Protein AF-A0A1N7SX78-F1 (afdb_monomer_lite)

Organism: NCBI:txid1701573

Radius of gyration: 22.99 Å; chains: 1; bounding box: 45×65×69 Å

pLDDT: mean 72.28, std 15.65, range [37.97, 92.25]

Secondary structure (DSSP, 8-state):
--HHHHHHHHHHHHHTSGGGGGG--PPPP---TT--GGGS-HHHHHHHHHHHHHHHHHHHHHHHHHHHS-HHHHHHHHHHHHHHHHHHHHHHHHHHHHHH-------SS-HHHHHHHHHHHHHHHHHHHHHHHHHHHHHS-----------

Foldseek 3Di:
DCPVVVVVVVLVVCVVDPVVLVVDALDQDDDDPDPPLVVDDPVVSVVVVCVNVVSVVVRVVSVVCSVPHDPVVVVLVVVLVVLVVVLVVLVVVVVCCVPVVPPPDDDPDDSVVSNVVSVVSNVVSVVVVVVVVVVVVVPPPDPPPPPPDDD

Structure (mmCIF, N/CA/C/O backbone):
data_AF-A0A1N7SX78-F1
#
_entry.id   AF-A0A1N7SX78-F1
#
loop_
_atom_site.group_PDB
_atom_site.id
_atom_site.type_symbol
_atom_site.label_atom_id
_atom_site.label_alt_id
_atom_site.label_comp_id
_atom_site.label_asym_id
_atom_site.label_entity_id
_atom_site.label_seq_id
_atom_site.pdbx_PDB_ins_code
_atom_site.Cartn_x
_atom_site.Cartn_y
_atom_site.Cartn_z
_atom_site.occupancy
_atom_site.B_iso_or_equiv
_atom_site.auth_seq_id
_atom_site.auth_comp_id
_atom_site.auth_asym_id
_atom_site.auth_atom_id
_atom_site.pdbx_PDB_model_num
ATOM 1 N N . MET A 1 1 ? 16.375 -25.843 0.567 1.00 48.94 1 MET A N 1
ATOM 2 C CA . MET A 1 1 ? 16.197 -24.392 0.318 1.00 48.94 1 MET A CA 1
ATOM 3 C C . MET A 1 1 ? 16.083 -24.092 -1.195 1.00 48.94 1 MET A C 1
ATOM 5 O O . MET A 1 1 ? 16.717 -23.171 -1.678 1.00 48.94 1 MET A O 1
ATOM 9 N N . MET A 1 2 ? 15.275 -24.849 -1.961 1.00 46.94 2 MET A N 1
ATOM 10 C CA . MET A 1 2 ? 15.221 -24.763 -3.443 1.00 46.94 2 MET A CA 1
ATOM 11 C C . MET A 1 2 ? 13.857 -24.326 -4.018 1.00 46.94 2 MET A C 1
ATOM 13 O O . MET A 1 2 ? 13.752 -24.021 -5.200 1.00 46.94 2 MET A O 1
ATOM 17 N N . TYR A 1 3 ? 12.812 -24.230 -3.189 1.00 47.22 3 TYR A N 1
ATOM 18 C CA . TYR A 1 3 ? 11.438 -23.988 -3.653 1.00 47.22 3 TYR A CA 1
ATOM 19 C C . TYR A 1 3 ? 11.178 -22.537 -4.114 1.00 47.22 3 TYR A C 1
ATOM 21 O O . TYR A 1 3 ? 10.450 -22.309 -5.074 1.00 47.22 3 TYR A O 1
ATOM 29 N N . LYS A 1 4 ? 11.823 -21.540 -3.485 1.00 47.12 4 LYS A N 1
ATOM 30 C CA . LYS A 1 4 ? 11.637 -20.115 -3.834 1.00 47.12 4 LYS A CA 1
ATOM 31 C C . LYS A 1 4 ? 12.310 -19.719 -5.156 1.00 47.12 4 LYS A C 1
ATOM 33 O O . LYS A 1 4 ? 11.753 -18.918 -5.898 1.00 47.12 4 LYS A O 1
ATOM 38 N N . ALA A 1 5 ? 13.472 -20.300 -5.465 1.00 54.72 5 ALA A N 1
ATOM 39 C CA . ALA A 1 5 ? 14.207 -20.014 -6.700 1.00 54.72 5 ALA A CA 1
ATOM 40 C C . ALA A 1 5 ? 13.505 -20.608 -7.933 1.00 54.72 5 ALA A C 1
ATOM 42 O O . ALA A 1 5 ? 13.386 -19.939 -8.955 1.00 54.72 5 ALA A O 1
ATOM 43 N N . ALA A 1 6 ? 12.958 -21.822 -7.806 1.00 51.00 6 ALA A N 1
ATOM 44 C CA . ALA A 1 6 ? 12.169 -22.456 -8.861 1.00 51.00 6 ALA A CA 1
ATOM 45 C C . ALA A 1 6 ? 10.862 -21.693 -9.151 1.00 51.00 6 ALA A C 1
ATOM 47 O O . ALA A 1 6 ? 10.485 -21.531 -10.309 1.00 51.00 6 ALA A O 1
ATOM 48 N N . TRP A 1 7 ? 10.206 -21.156 -8.115 1.00 48.88 7 TRP A N 1
ATOM 49 C CA . TRP A 1 7 ? 9.013 -20.319 -8.277 1.00 48.88 7 TRP A CA 1
ATOM 50 C C . TRP A 1 7 ? 9.318 -18.988 -8.983 1.00 48.88 7 TRP A C 1
ATOM 52 O O . TRP A 1 7 ? 8.581 -18.584 -9.881 1.00 48.88 7 TRP A O 1
ATOM 62 N N . ALA A 1 8 ? 10.432 -18.335 -8.636 1.00 51.47 8 ALA A N 1
ATOM 63 C CA . ALA A 1 8 ? 10.869 -17.101 -9.290 1.00 51.47 8 ALA A CA 1
ATOM 64 C C . ALA A 1 8 ? 11.245 -17.322 -10.768 1.00 51.47 8 ALA A C 1
ATOM 66 O O . ALA A 1 8 ? 10.840 -16.540 -11.627 1.00 51.47 8 ALA A O 1
ATOM 67 N N . ALA A 1 9 ? 11.942 -18.420 -11.081 1.00 54.47 9 ALA A N 1
ATOM 68 C CA . ALA A 1 9 ? 12.297 -18.785 -12.453 1.00 54.47 9 ALA A CA 1
ATOM 69 C C . ALA A 1 9 ? 11.061 -19.123 -13.309 1.00 54.47 9 ALA A C 1
ATOM 71 O O . ALA A 1 9 ? 10.954 -18.674 -14.448 1.00 54.47 9 ALA A O 1
ATOM 72 N N . ALA A 1 10 ? 10.080 -19.838 -12.746 1.00 52.50 10 ALA A N 1
ATOM 73 C CA . ALA A 1 10 ? 8.813 -20.122 -13.423 1.00 52.50 10 ALA A CA 1
ATOM 74 C C . ALA A 1 10 ? 7.970 -18.852 -13.663 1.00 52.50 10 ALA A C 1
ATOM 76 O O . ALA A 1 10 ? 7.264 -18.754 -14.668 1.00 52.50 10 ALA A O 1
ATOM 77 N N . LYS A 1 11 ? 8.061 -17.858 -12.767 1.00 51.00 11 LYS A N 1
ATOM 78 C CA . LYS A 1 11 ? 7.400 -16.552 -12.919 1.00 51.00 11 LYS A CA 1
ATOM 79 C C . LYS A 1 11 ? 8.047 -15.715 -14.031 1.00 51.00 11 LYS A C 1
ATOM 81 O O . LYS A 1 11 ? 7.324 -15.146 -14.842 1.00 51.00 11 LYS A O 1
ATOM 86 N N . LEU A 1 12 ? 9.380 -15.715 -14.118 1.00 48.44 12 LEU A N 1
ATOM 87 C CA . LEU A 1 12 ? 10.141 -15.084 -15.207 1.00 48.44 12 LEU A CA 1
ATOM 88 C C . LEU A 1 12 ? 9.849 -15.725 -16.573 1.00 48.44 12 LEU A C 1
ATOM 90 O O . LEU A 1 12 ? 9.653 -15.012 -17.552 1.00 48.44 12 LEU A O 1
ATOM 94 N N . ALA A 1 13 ? 9.733 -17.054 -16.635 1.00 49.03 13 ALA A N 1
ATOM 95 C CA . ALA A 1 13 ? 9.371 -17.760 -17.865 1.00 49.03 13 ALA A CA 1
ATOM 96 C C . ALA A 1 13 ? 7.939 -17.441 -18.340 1.00 49.03 13 ALA A C 1
ATOM 98 O O . ALA A 1 13 ? 7.704 -17.340 -19.540 1.00 49.03 13 ALA A O 1
ATOM 99 N N . ARG A 1 14 ? 6.989 -17.217 -17.416 1.00 45.84 14 ARG A N 1
ATOM 100 C CA . ARG A 1 14 ? 5.629 -16.747 -17.748 1.00 45.84 14 ARG A CA 1
ATOM 101 C C . ARG A 1 14 ? 5.596 -15.298 -18.237 1.00 45.84 14 ARG A C 1
ATOM 103 O O . ARG A 1 14 ? 4.777 -14.986 -19.093 1.00 45.84 14 ARG A O 1
ATOM 110 N N . LEU A 1 15 ? 6.468 -14.434 -17.713 1.00 47.72 15 LEU A N 1
ATOM 111 C CA . LEU A 1 15 ? 6.600 -13.026 -18.120 1.00 47.72 15 LEU A CA 1
ATOM 112 C C . LEU A 1 15 ? 7.125 -12.853 -19.554 1.00 47.72 15 LEU A C 1
ATOM 114 O O . LEU A 1 15 ? 6.784 -11.870 -20.201 1.00 47.72 15 LEU A O 1
ATOM 118 N N . ALA A 1 16 ? 7.890 -13.820 -20.070 1.00 47.25 16 ALA A N 1
ATOM 119 C CA . ALA A 1 16 ? 8.396 -13.814 -21.447 1.00 47.25 16 ALA A CA 1
ATOM 120 C C . ALA A 1 16 ? 7.310 -14.087 -22.509 1.00 47.25 16 ALA A C 1
ATOM 122 O O . ALA A 1 16 ? 7.488 -13.776 -23.684 1.00 47.25 16 ALA A O 1
ATOM 123 N N . THR A 1 17 ? 6.171 -14.649 -22.107 1.00 46.03 17 THR A N 1
ATOM 124 C CA . THR A 1 17 ? 4.992 -14.804 -22.962 1.00 46.03 17 THR A CA 1
ATOM 125 C C . THR A 1 17 ? 4.005 -13.676 -22.674 1.00 46.03 17 THR A C 1
ATOM 127 O O . THR A 1 17 ? 3.636 -13.456 -21.523 1.00 46.03 17 THR A O 1
ATOM 130 N N . SER A 1 18 ? 3.529 -12.999 -23.723 1.00 48.00 18 SER A N 1
ATOM 131 C CA . SER A 1 18 ? 2.511 -11.924 -23.713 1.00 48.00 18 SER A CA 1
ATOM 132 C C . SER A 1 18 ? 1.273 -12.190 -22.817 1.00 48.00 18 SER A C 1
ATOM 134 O O . SER A 1 18 ? 0.563 -11.264 -22.420 1.00 48.00 18 SER A O 1
ATOM 136 N N . GLU A 1 19 ? 1.041 -13.439 -22.404 1.00 46.31 19 GLU A N 1
ATOM 137 C CA . GLU A 1 19 ? 0.032 -13.857 -21.427 1.00 46.31 19 GLU A CA 1
ATOM 138 C C . GLU A 1 19 ? 0.220 -13.358 -19.984 1.00 46.31 19 GLU A C 1
ATOM 140 O O . GLU A 1 19 ? -0.778 -13.277 -19.266 1.00 46.31 19 GLU A O 1
ATOM 145 N N . ALA A 1 20 ? 1.421 -12.971 -19.534 1.00 50.56 20 ALA A N 1
ATOM 146 C CA . ALA A 1 20 ? 1.594 -12.419 -18.178 1.00 50.56 20 ALA A CA 1
ATOM 147 C C . ALA A 1 20 ? 0.869 -11.080 -17.968 1.00 50.56 20 ALA A C 1
ATOM 149 O O . ALA A 1 20 ? 0.497 -10.748 -16.842 1.00 50.56 20 ALA A O 1
ATOM 150 N N . SER A 1 21 ? 0.580 -10.362 -19.058 1.00 50.09 21 SER A N 1
ATOM 151 C CA . SER A 1 21 ? -0.249 -9.157 -19.040 1.00 50.09 21 SER A CA 1
ATOM 152 C C . SER A 1 21 ? -1.661 -9.415 -18.502 1.00 50.09 21 SER A C 1
ATOM 154 O O . SER A 1 21 ? -2.272 -8.493 -17.980 1.00 50.09 21 SER A O 1
ATOM 156 N N . LYS A 1 22 ? -2.199 -10.644 -18.587 1.00 52.66 22 LYS A N 1
ATOM 157 C CA . LYS A 1 22 ? -3.546 -10.997 -18.084 1.00 52.66 22 LYS A CA 1
ATOM 158 C C . LYS A 1 22 ? -3.610 -11.182 -16.560 1.00 52.66 22 LYS A C 1
ATOM 160 O O . LYS A 1 22 ? -4.686 -11.450 -16.037 1.00 52.66 22 LYS A O 1
ATOM 165 N N . GLY A 1 23 ? -2.481 -11.109 -15.852 1.00 57.66 23 GLY A N 1
ATOM 166 C CA . GLY A 1 23 ? -2.403 -11.475 -14.433 1.00 57.66 23 GLY A CA 1
ATOM 167 C C . GLY A 1 23 ? -2.710 -10.357 -13.433 1.00 57.66 23 GLY A C 1
ATOM 168 O O . GLY A 1 23 ? -2.934 -10.660 -12.262 1.00 57.66 23 GLY A O 1
ATOM 169 N N . VAL A 1 24 ? -2.701 -9.088 -13.852 1.00 60.72 24 VAL A N 1
ATOM 170 C CA . VAL A 1 24 ? -2.919 -7.941 -12.955 1.00 60.72 24 VAL A CA 1
ATOM 171 C C . VAL A 1 24 ? -4.356 -7.455 -13.118 1.00 60.72 24 VAL A C 1
ATOM 173 O O . VAL A 1 24 ? -4.707 -6.877 -14.140 1.00 60.72 24 VAL A O 1
ATOM 176 N N . SER A 1 25 ? -5.197 -7.714 -12.116 1.00 68.19 25 SER A N 1
ATOM 177 C CA . SER A 1 25 ? -6.595 -7.273 -12.085 1.00 68.19 25 SER A CA 1
ATOM 178 C C . SER A 1 25 ? -6.941 -6.700 -10.719 1.00 68.19 25 SER A C 1
ATOM 180 O O . SER A 1 25 ? -6.591 -7.296 -9.697 1.00 68.19 25 SER A O 1
ATOM 182 N N . VAL A 1 26 ? -7.693 -5.602 -10.689 1.00 72.69 26 VAL A N 1
ATOM 183 C CA . VAL A 1 26 ? -8.281 -5.089 -9.448 1.00 72.69 26 VAL A CA 1
ATOM 184 C C . VAL A 1 26 ? -9.476 -5.981 -9.073 1.00 72.69 26 VAL A C 1
ATOM 186 O O . VAL A 1 26 ? -10.430 -6.068 -9.858 1.00 72.69 26 VAL A O 1
ATOM 189 N N . PRO A 1 27 ? -9.459 -6.671 -7.914 1.00 75.12 27 PRO A N 1
ATOM 190 C CA . PRO A 1 27 ? -10.550 -7.555 -7.514 1.00 75.12 27 PRO A CA 1
ATOM 191 C C . PRO A 1 27 ? -11.854 -6.773 -7.342 1.00 75.12 27 PRO A C 1
ATOM 193 O O . PRO A 1 27 ? -11.848 -5.581 -7.041 1.00 75.12 27 PRO A O 1
ATOM 196 N N . VAL A 1 28 ? -12.991 -7.442 -7.552 1.00 77.69 28 VAL A N 1
ATOM 197 C CA . VAL A 1 28 ? -14.303 -6.835 -7.284 1.00 77.69 28 VAL A CA 1
ATOM 198 C C . VAL A 1 28 ? -14.386 -6.533 -5.791 1.00 77.69 28 VAL A C 1
ATOM 200 O O . VAL A 1 28 ? -14.224 -7.434 -4.969 1.00 77.69 28 VAL A O 1
ATOM 203 N N . PHE A 1 29 ? -14.627 -5.269 -5.451 1.00 80.56 29 PHE A N 1
ATOM 204 C CA . PHE A 1 29 ? -14.845 -4.846 -4.078 1.00 80.56 29 PHE A CA 1
ATOM 205 C C . PHE A 1 29 ? -16.342 -4.741 -3.789 1.00 80.56 29 PHE A C 1
ATOM 207 O O . PHE A 1 29 ? -17.090 -4.136 -4.554 1.00 80.56 29 PHE A O 1
ATOM 214 N N . ALA A 1 30 ? -16.763 -5.295 -2.656 1.00 81.25 30 ALA A N 1
ATOM 215 C CA . ALA A 1 30 ? -18.090 -5.102 -2.099 1.00 81.25 30 ALA A CA 1
ATOM 216 C C . ALA A 1 30 ? -17.979 -5.001 -0.576 1.00 81.25 30 ALA A C 1
ATOM 218 O O . ALA A 1 30 ? -17.202 -5.728 0.051 1.00 81.25 30 ALA A O 1
ATOM 219 N N . TYR A 1 31 ? -18.762 -4.105 0.022 1.00 81.88 31 TYR A N 1
ATOM 220 C CA . TYR A 1 31 ? -18.909 -4.082 1.472 1.00 81.88 31 TYR A CA 1
ATOM 221 C C . TYR A 1 31 ? -19.665 -5.330 1.949 1.00 81.88 31 TYR A C 1
ATOM 223 O O . TYR A 1 31 ? -20.559 -5.799 1.247 1.00 81.88 31 TYR A O 1
ATOM 231 N N . PRO A 1 32 ? -19.362 -5.853 3.148 1.00 82.25 32 PRO A N 1
ATOM 232 C CA . PRO A 1 32 ? -20.200 -6.864 3.780 1.00 82.25 32 PRO A CA 1
ATOM 233 C C . PRO A 1 32 ? -21.636 -6.354 3.964 1.00 82.25 32 PRO A C 1
ATOM 235 O O . PRO A 1 32 ? -21.837 -5.200 4.337 1.00 82.25 32 PRO A O 1
ATOM 238 N N . ASP A 1 33 ? -22.634 -7.228 3.827 1.00 78.31 33 ASP A N 1
ATOM 239 C CA . ASP A 1 33 ? -24.058 -6.856 3.952 1.00 78.31 33 ASP A CA 1
ATOM 240 C C . ASP A 1 33 ? -24.429 -6.240 5.318 1.00 78.31 33 ASP A C 1
ATOM 242 O O . ASP A 1 33 ? -25.480 -5.625 5.476 1.00 78.31 33 ASP A O 1
ATOM 246 N N . LYS A 1 34 ? -23.568 -6.409 6.329 1.00 80.19 34 LYS A N 1
ATOM 247 C CA . LYS A 1 34 ? -23.788 -5.998 7.724 1.00 80.19 34 LYS A CA 1
ATOM 248 C C . LYS A 1 34 ? -22.833 -4.898 8.195 1.00 80.19 34 LYS A C 1
ATOM 250 O O . LYS A 1 34 ? -22.378 -4.932 9.338 1.00 80.19 34 LYS A O 1
ATOM 255 N N . VAL A 1 35 ? -22.489 -3.932 7.345 1.00 79.25 35 VAL A N 1
ATOM 256 C CA . VAL A 1 35 ? -21.748 -2.750 7.819 1.00 79.25 35 VAL A CA 1
ATOM 257 C C . VAL A 1 35 ? -22.669 -1.881 8.684 1.00 79.25 35 VAL A C 1
ATOM 259 O O . VAL A 1 35 ? -23.688 -1.375 8.219 1.00 79.25 35 VAL A O 1
ATOM 262 N N . GLN A 1 36 ? -22.299 -1.703 9.954 1.00 84.94 36 GLN A N 1
ATOM 263 C CA . GLN A 1 36 ? -22.975 -0.807 10.899 1.00 84.94 36 GLN A CA 1
ATOM 264 C C . GLN A 1 36 ? -22.540 0.642 10.648 1.00 84.94 36 GLN A C 1
ATOM 266 O O . GLN A 1 36 ? -21.625 1.170 11.280 1.00 84.94 36 GLN A O 1
ATOM 271 N N . TRP A 1 37 ? -23.159 1.268 9.647 1.00 85.56 37 TRP A N 1
ATOM 272 C CA . TRP A 1 37 ? -22.852 2.637 9.221 1.00 85.56 37 TRP A CA 1
ATOM 273 C C . TRP A 1 37 ? -23.133 3.687 10.298 1.00 85.56 37 TRP A C 1
ATOM 275 O O . TRP A 1 37 ? -22.475 4.718 10.336 1.00 85.56 37 TRP A O 1
ATOM 285 N N . ASP A 1 38 ? -24.103 3.422 11.164 1.00 84.75 38 ASP A N 1
ATOM 286 C CA . ASP A 1 38 ? -24.584 4.292 12.236 1.00 84.75 38 ASP A CA 1
ATOM 287 C C . ASP A 1 38 ? -23.541 4.567 13.329 1.00 84.75 38 ASP A C 1
ATOM 289 O O . ASP A 1 38 ? -23.594 5.606 13.985 1.00 84.75 38 ASP A O 1
ATOM 293 N N . ILE A 1 39 ? -22.562 3.675 13.485 1.00 87.69 39 ILE A N 1
ATOM 294 C CA . ILE A 1 39 ? -21.478 3.801 14.470 1.00 87.69 39 ILE A CA 1
ATOM 295 C C . ILE A 1 39 ? -20.328 4.673 13.929 1.00 87.69 39 ILE A C 1
ATOM 297 O O . ILE A 1 39 ? -19.485 5.163 14.683 1.00 87.69 39 ILE A O 1
ATOM 301 N N . LEU A 1 40 ? -20.278 4.895 12.614 1.00 83.94 40 LEU A N 1
ATOM 302 C CA . LEU A 1 40 ? -19.202 5.627 11.958 1.00 83.94 40 LEU A CA 1
ATOM 303 C C . LEU A 1 40 ? -19.503 7.129 11.897 1.00 83.94 40 LEU A C 1
ATOM 305 O O . LEU A 1 40 ? -20.642 7.573 11.765 1.00 83.94 40 LEU A O 1
ATOM 309 N N . SER A 1 41 ? -18.454 7.951 11.955 1.00 89.06 41 SER A N 1
ATOM 310 C CA . SER A 1 41 ? -18.618 9.395 11.762 1.00 89.06 41 SER A CA 1
ATOM 311 C C . SER A 1 41 ? -19.090 9.706 10.337 1.00 89.06 41 SER A C 1
ATOM 313 O O . SER A 1 41 ? -18.701 9.026 9.387 1.00 89.06 41 SER A O 1
ATOM 315 N N . ARG A 1 42 ? -19.862 10.787 10.158 1.00 87.75 42 ARG A N 1
ATOM 316 C CA . ARG A 1 42 ? -20.368 11.197 8.831 1.00 87.75 42 ARG A CA 1
ATOM 317 C C . ARG A 1 42 ? -19.267 11.321 7.778 1.00 87.75 42 ARG A C 1
ATOM 319 O O . ARG A 1 42 ? -19.478 10.922 6.642 1.00 87.75 42 ARG A O 1
ATOM 326 N N . ARG A 1 43 ? -18.094 11.830 8.166 1.00 89.50 43 ARG A N 1
ATOM 327 C CA . ARG A 1 43 ? -16.931 11.940 7.277 1.00 89.50 43 ARG A CA 1
ATOM 328 C C . ARG A 1 43 ? -16.473 10.569 6.774 1.00 89.50 43 ARG A C 1
ATOM 330 O O . ARG A 1 43 ? -16.316 10.386 5.576 1.00 89.50 43 ARG A O 1
ATOM 337 N N . VAL A 1 44 ? -16.320 9.612 7.688 1.00 84.75 44 VAL A N 1
ATOM 338 C CA . VAL A 1 44 ? -15.901 8.240 7.361 1.00 84.75 44 VAL A CA 1
ATOM 339 C C . VAL A 1 44 ? -16.941 7.549 6.481 1.00 84.75 44 VAL A C 1
ATOM 341 O O . VAL A 1 44 ? -16.582 6.855 5.540 1.00 84.75 44 VAL A O 1
ATOM 344 N N . ILE A 1 45 ? -18.232 7.770 6.740 1.00 86.44 45 ILE A N 1
ATOM 345 C CA . ILE A 1 45 ? -19.306 7.233 5.894 1.00 86.44 45 ILE A CA 1
ATOM 346 C C . ILE A 1 45 ? -19.197 7.775 4.465 1.00 86.44 45 ILE A C 1
ATOM 348 O O . ILE A 1 45 ? -19.341 6.999 3.526 1.00 86.44 45 ILE A O 1
ATOM 352 N N . SER A 1 46 ? -18.949 9.076 4.287 1.00 87.19 46 SER A N 1
ATOM 353 C CA . SER A 1 46 ? -18.787 9.665 2.952 1.00 87.19 46 SER A CA 1
ATOM 354 C C . SER A 1 46 ? -17.599 9.063 2.202 1.00 87.19 46 SER A C 1
ATOM 356 O O . SER A 1 46 ? -17.777 8.605 1.080 1.00 87.19 46 SER A O 1
ATOM 358 N N . GLU A 1 47 ? -16.431 8.985 2.847 1.00 86.56 47 GLU A N 1
ATOM 359 C CA . GLU A 1 47 ? -15.217 8.403 2.253 1.00 86.56 47 GLU A CA 1
ATOM 360 C C . GLU A 1 47 ? -15.433 6.922 1.869 1.00 86.56 47 GLU A C 1
ATOM 362 O O . GLU A 1 47 ? -15.069 6.487 0.778 1.00 86.56 47 GLU A O 1
ATOM 367 N N . LEU A 1 48 ? -16.103 6.140 2.722 1.00 86.69 48 LEU A N 1
ATOM 368 C CA . LEU A 1 48 ? -16.427 4.740 2.428 1.00 86.69 48 LEU A CA 1
ATOM 369 C C . LEU A 1 48 ? -17.483 4.592 1.321 1.00 86.69 48 LEU A C 1
ATOM 371 O O . LEU A 1 48 ? -17.450 3.640 0.552 1.00 86.69 48 LEU A O 1
ATOM 375 N N . ARG A 1 49 ? -18.437 5.515 1.200 1.00 86.94 49 ARG A N 1
ATOM 376 C CA . ARG A 1 49 ? -19.425 5.461 0.109 1.00 86.94 49 ARG A CA 1
ATOM 377 C C . ARG A 1 49 ? -18.822 5.784 -1.253 1.00 86.94 49 ARG A C 1
ATOM 379 O O . ARG A 1 49 ? -19.343 5.306 -2.254 1.00 86.94 49 ARG A O 1
ATOM 386 N N . GLU A 1 50 ? -17.756 6.573 -1.283 1.00 88.25 50 GLU A N 1
ATOM 387 C CA . GLU A 1 50 ? -17.025 6.928 -2.501 1.00 88.25 50 GLU A CA 1
ATOM 388 C C . GLU A 1 50 ? -16.076 5.809 -2.956 1.00 88.25 50 GLU A C 1
ATOM 390 O O . GLU A 1 50 ? -15.867 5.607 -4.149 1.00 88.25 50 GLU A O 1
ATOM 395 N N . TYR A 1 51 ? -15.577 5.010 -2.012 1.00 84.31 51 TYR A N 1
ATOM 396 C CA . TYR A 1 51 ? -14.585 3.970 -2.273 1.00 84.31 51 TYR A CA 1
ATOM 397 C C . TYR A 1 51 ? -14.944 2.971 -3.397 1.00 84.31 51 TYR A C 1
ATOM 399 O O . TYR A 1 51 ? -14.058 2.660 -4.193 1.00 84.31 51 TYR A O 1
ATOM 407 N N . PRO A 1 52 ? -16.191 2.473 -3.553 1.00 86.12 52 PRO A N 1
ATOM 408 C CA . PRO A 1 52 ? -16.544 1.611 -4.683 1.00 86.12 52 PRO A CA 1
ATOM 409 C C . PRO A 1 52 ? -16.339 2.274 -6.050 1.00 86.12 52 PRO A C 1
ATOM 411 O O . PRO A 1 52 ? -15.907 1.598 -6.982 1.00 86.12 52 PRO A O 1
ATOM 414 N N . ALA A 1 53 ? -16.606 3.580 -6.163 1.00 84.81 53 ALA A N 1
ATOM 415 C CA . ALA A 1 53 ? -16.332 4.334 -7.383 1.00 84.81 53 ALA A CA 1
ATOM 416 C C . ALA A 1 53 ? -14.820 4.438 -7.611 1.00 84.81 53 ALA A C 1
ATOM 418 O O . ALA A 1 53 ? -14.340 4.090 -8.682 1.00 84.81 53 ALA A O 1
ATOM 419 N N . THR A 1 54 ? -14.046 4.744 -6.566 1.00 85.44 54 THR A N 1
ATOM 420 C CA . THR A 1 54 ? -12.577 4.765 -6.646 1.00 85.44 54 THR A CA 1
ATOM 421 C C . THR A 1 54 ? -11.987 3.419 -7.087 1.00 85.44 54 THR A C 1
ATOM 423 O O . THR A 1 54 ? -11.022 3.379 -7.848 1.00 85.44 54 THR A O 1
ATOM 426 N N . VAL A 1 55 ? -12.552 2.296 -6.628 1.00 83.25 55 VAL A N 1
ATOM 427 C CA . VAL A 1 55 ? -12.131 0.950 -7.058 1.00 83.25 55 VAL A CA 1
ATOM 428 C C . VAL A 1 55 ? -12.464 0.708 -8.530 1.00 83.25 55 VAL A C 1
ATOM 430 O O . VAL A 1 55 ? -11.671 0.084 -9.238 1.00 83.25 55 VAL A O 1
ATOM 433 N N . HIS A 1 56 ? -13.619 1.186 -8.991 1.00 83.00 56 HIS A N 1
ATOM 434 C CA . HIS A 1 56 ? -14.002 1.092 -10.394 1.00 83.00 56 HIS A CA 1
ATOM 435 C C . HIS A 1 56 ? -13.066 1.911 -11.287 1.00 83.00 56 HIS A C 1
ATOM 437 O O . HIS A 1 56 ? -12.540 1.359 -12.253 1.00 83.00 56 HIS A O 1
ATOM 443 N N . ASP A 1 57 ? -12.789 3.161 -10.923 1.00 84.19 57 ASP A N 1
ATOM 444 C CA . ASP A 1 57 ? -11.879 4.042 -11.660 1.00 84.19 57 ASP A CA 1
ATOM 445 C C . ASP A 1 57 ? -10.467 3.445 -11.715 1.00 84.19 57 ASP A C 1
ATOM 447 O O . ASP A 1 57 ? -9.820 3.416 -12.760 1.00 84.19 57 ASP A O 1
ATOM 451 N N . ALA A 1 58 ? -9.992 2.887 -10.596 1.00 82.94 58 ALA A N 1
ATOM 452 C CA . ALA A 1 58 ? -8.707 2.199 -10.544 1.00 82.94 58 ALA A CA 1
ATOM 453 C C . ALA A 1 58 ? -8.670 0.966 -11.461 1.00 82.94 58 ALA A C 1
ATOM 455 O O . ALA A 1 58 ? -7.630 0.665 -12.046 1.00 82.94 58 ALA A O 1
ATOM 456 N N . ARG A 1 59 ? -9.790 0.247 -11.606 1.00 82.31 59 ARG A N 1
ATOM 457 C CA . ARG A 1 59 ? -9.890 -0.872 -12.549 1.00 82.31 59 ARG A CA 1
ATOM 458 C C . ARG A 1 59 ? -9.803 -0.386 -13.992 1.00 82.31 59 ARG A C 1
ATOM 460 O O . ARG A 1 59 ? -9.002 -0.938 -14.737 1.00 82.31 59 ARG A O 1
ATOM 467 N N . GLU A 1 60 ? -10.571 0.633 -14.368 1.00 81.62 60 GLU A N 1
ATOM 468 C CA . GLU A 1 60 ? -10.538 1.191 -15.728 1.00 81.62 60 GLU A CA 1
ATOM 469 C C . GLU A 1 60 ? -9.160 1.760 -16.074 1.00 81.62 60 GLU A C 1
ATOM 471 O O . GLU A 1 60 ? -8.644 1.567 -17.176 1.00 81.62 60 GLU A O 1
ATOM 476 N N . TYR A 1 61 ? -8.511 2.403 -15.104 1.00 79.00 61 TYR A N 1
ATOM 477 C CA . TYR A 1 61 ? -7.131 2.849 -15.231 1.00 79.00 61 TYR A CA 1
ATOM 478 C C . TYR A 1 61 ? -6.187 1.672 -15.515 1.00 79.00 61 TYR A C 1
ATOM 480 O O . TYR A 1 61 ? -5.415 1.708 -16.465 1.00 79.00 61 TYR A O 1
ATOM 488 N N . VAL A 1 62 ? -6.262 0.586 -14.744 1.00 74.06 62 VAL A N 1
ATOM 489 C CA . VAL A 1 62 ? -5.416 -0.595 -14.988 1.00 74.06 62 VAL A CA 1
ATOM 490 C C . VAL A 1 62 ? -5.717 -1.240 -16.347 1.00 74.06 62 VAL A C 1
ATOM 492 O O . VAL A 1 62 ? -4.788 -1.671 -17.029 1.00 74.06 62 VAL A O 1
ATOM 495 N N . GLU A 1 63 ? -6.983 -1.292 -16.763 1.00 73.75 63 GLU A N 1
ATOM 496 C CA . GLU A 1 63 ? -7.397 -1.850 -18.056 1.00 73.75 63 GLU A CA 1
ATOM 497 C C . GLU A 1 63 ? -6.891 -1.015 -19.239 1.00 73.75 63 GLU A C 1
ATOM 499 O O . GLU A 1 63 ? -6.282 -1.568 -20.150 1.00 73.75 63 GLU A O 1
ATOM 504 N N . SER A 1 64 ? -7.046 0.308 -19.193 1.00 70.81 64 SER A N 1
ATOM 505 C CA . SER A 1 64 ? -6.528 1.220 -20.224 1.00 70.81 64 SER A CA 1
ATOM 506 C C . SER A 1 64 ? -4.998 1.229 -20.290 1.00 70.81 64 SER A C 1
ATOM 508 O O . SER A 1 64 ? -4.416 1.178 -21.369 1.00 70.81 64 SER A O 1
ATOM 510 N N . PHE A 1 65 ? -4.304 1.216 -19.152 1.00 65.38 65 PHE A N 1
ATOM 511 C CA . PHE A 1 65 ? -2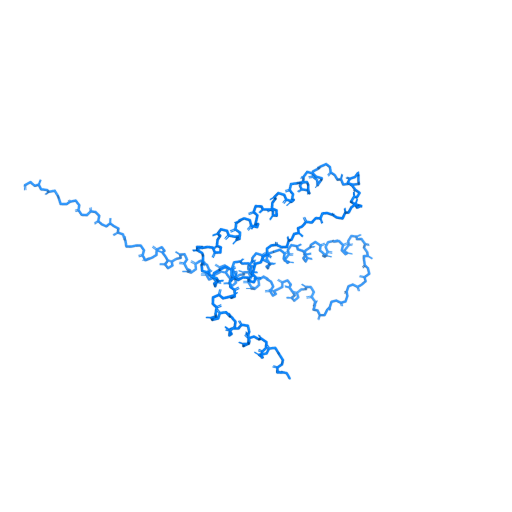.838 1.182 -19.139 1.00 65.38 65 PHE A CA 1
ATOM 512 C C . PHE A 1 65 ? -2.268 -0.157 -19.600 1.00 65.38 65 PHE A C 1
ATOM 514 O O . PHE A 1 65 ? -1.167 -0.199 -20.143 1.00 65.38 65 PHE A O 1
ATOM 521 N N . ARG A 1 66 ? -3.018 -1.250 -19.447 1.00 66.00 66 ARG A N 1
ATOM 522 C CA . ARG A 1 66 ? -2.649 -2.554 -20.003 1.00 66.00 66 ARG A CA 1
ATOM 523 C C . ARG A 1 66 ? -2.568 -2.538 -21.531 1.00 66.00 66 ARG A C 1
ATOM 525 O O . ARG A 1 66 ? -1.825 -3.336 -22.096 1.00 66.00 66 ARG A O 1
ATOM 532 N N . GLU A 1 67 ? -3.312 -1.654 -22.189 1.00 64.44 67 GLU A N 1
ATOM 533 C CA . GLU A 1 67 ? -3.289 -1.511 -23.647 1.00 64.44 67 GLU A CA 1
ATOM 534 C C . GLU A 1 67 ? -2.059 -0.731 -24.146 1.00 64.44 67 GLU A C 1
ATOM 536 O O . GLU A 1 67 ? -1.644 -0.936 -25.286 1.00 64.44 67 GLU A O 1
ATOM 541 N N . PHE A 1 68 ? -1.434 0.107 -23.302 1.00 61.31 68 PHE A N 1
ATOM 542 C CA . PHE A 1 68 ? -0.422 1.083 -23.746 1.00 61.31 68 PHE A CA 1
ATOM 543 C C . PHE A 1 68 ? 0.875 1.167 -22.908 1.00 61.31 68 PHE A C 1
ATOM 545 O O . PHE A 1 68 ? 1.782 1.902 -23.293 1.00 61.31 68 PHE A O 1
ATOM 552 N N . GLY A 1 69 ? 1.000 0.459 -21.778 1.00 61.22 69 GLY A N 1
ATOM 553 C CA . GLY A 1 69 ? 2.126 0.584 -20.834 1.00 61.22 69 GLY A CA 1
ATOM 554 C C . GLY A 1 69 ? 3.142 -0.570 -20.844 1.00 61.22 69 GLY A C 1
ATOM 555 O O . GLY A 1 69 ? 2.807 -1.708 -21.174 1.00 61.22 69 GLY A O 1
ATOM 556 N N . ASP A 1 70 ? 4.384 -0.292 -20.420 1.00 67.12 70 ASP A N 1
ATOM 557 C CA . ASP A 1 70 ? 5.399 -1.323 -20.143 1.00 67.12 70 ASP A CA 1
ATOM 558 C C . ASP A 1 70 ? 5.095 -2.028 -18.808 1.00 67.12 70 ASP A C 1
ATOM 560 O O . ASP A 1 70 ? 5.011 -1.412 -17.742 1.00 67.12 70 ASP A O 1
ATOM 564 N N . LEU A 1 71 ? 4.942 -3.353 -18.861 1.00 62.41 71 LEU A N 1
ATOM 565 C CA . LEU A 1 71 ? 4.645 -4.206 -17.709 1.00 62.41 71 LEU A CA 1
ATOM 566 C C . LEU A 1 71 ? 5.692 -4.134 -16.593 1.00 62.41 71 LEU A C 1
ATOM 568 O O . LEU A 1 71 ? 5.350 -4.355 -15.426 1.00 62.41 71 LEU A O 1
ATOM 572 N N . THR A 1 72 ? 6.949 -3.859 -16.936 1.00 67.19 72 THR A N 1
ATOM 573 C CA . THR A 1 72 ? 8.047 -3.805 -15.963 1.00 67.19 72 THR A CA 1
ATOM 574 C C . THR A 1 72 ? 7.905 -2.580 -15.064 1.00 67.19 72 THR A C 1
ATOM 576 O O . THR A 1 72 ? 7.946 -2.703 -13.838 1.00 67.19 72 THR A O 1
ATOM 579 N N . ASP A 1 73 ? 7.617 -1.424 -15.661 1.00 68.00 73 ASP A N 1
ATOM 580 C CA . ASP A 1 73 ? 7.406 -0.167 -14.941 1.00 68.00 73 ASP A CA 1
ATOM 581 C C . ASP A 1 73 ? 6.143 -0.217 -14.067 1.00 68.00 73 ASP A C 1
ATOM 583 O O . ASP A 1 73 ? 6.124 0.311 -12.951 1.00 68.00 73 ASP A O 1
ATOM 587 N N . ILE A 1 74 ? 5.100 -0.922 -14.527 1.00 67.81 74 ILE A N 1
ATOM 588 C CA . ILE A 1 74 ? 3.857 -1.132 -13.768 1.00 67.81 74 ILE A CA 1
ATOM 589 C C . ILE A 1 74 ? 4.123 -1.937 -12.497 1.00 67.81 74 ILE A C 1
ATOM 591 O O . ILE A 1 74 ? 3.654 -1.561 -11.422 1.00 67.81 74 ILE A O 1
ATOM 595 N N . CYS A 1 75 ? 4.872 -3.037 -12.596 1.00 71.50 75 CYS A N 1
ATOM 596 C CA . CYS A 1 75 ? 5.174 -3.861 -11.428 1.00 71.50 75 CYS A CA 1
ATOM 597 C C . CYS A 1 75 ? 5.977 -3.065 -10.392 1.00 71.50 75 CYS A C 1
ATOM 599 O O . CYS A 1 75 ? 5.636 -3.098 -9.212 1.00 71.50 75 CYS A O 1
ATOM 601 N N . GLU A 1 76 ? 6.968 -2.279 -10.824 1.00 75.50 76 GLU A N 1
ATOM 602 C CA . GLU A 1 76 ? 7.747 -1.422 -9.923 1.00 75.50 76 GLU A CA 1
ATOM 603 C C . GLU A 1 76 ? 6.892 -0.319 -9.268 1.00 75.50 76 GLU A C 1
ATOM 605 O O . GLU A 1 76 ? 7.033 -0.043 -8.074 1.00 75.50 76 GLU A O 1
ATOM 610 N N . GLN A 1 77 ? 5.973 0.306 -10.015 1.00 78.69 77 GLN A N 1
ATOM 611 C CA . GLN A 1 77 ? 5.049 1.317 -9.487 1.00 78.69 77 GLN A CA 1
ATOM 612 C C . GLN A 1 77 ? 4.048 0.721 -8.491 1.00 78.69 77 GLN A C 1
ATOM 614 O O . GLN A 1 77 ? 3.799 1.322 -7.444 1.00 78.69 77 GLN A O 1
ATOM 619 N N . VAL A 1 78 ? 3.487 -0.452 -8.787 1.00 80.25 78 VAL A N 1
ATOM 620 C CA . VAL A 1 78 ? 2.567 -1.151 -7.881 1.00 80.25 78 VAL A CA 1
ATOM 621 C C . VAL A 1 78 ? 3.295 -1.567 -6.607 1.00 80.25 78 VAL A C 1
ATOM 623 O O . VAL A 1 78 ? 2.797 -1.304 -5.517 1.00 80.25 78 VAL A O 1
ATOM 626 N N . GLU A 1 79 ? 4.493 -2.148 -6.713 1.00 80.50 79 GLU A N 1
ATOM 627 C CA . GLU A 1 79 ? 5.303 -2.517 -5.547 1.00 80.50 79 GLU A CA 1
ATOM 628 C C . GLU A 1 79 ? 5.615 -1.303 -4.658 1.00 80.50 79 GLU A C 1
ATOM 630 O O . GLU A 1 79 ? 5.520 -1.389 -3.431 1.00 80.50 79 GLU A O 1
ATOM 635 N N . TYR A 1 80 ? 5.914 -0.151 -5.263 1.00 83.56 80 TYR A N 1
ATOM 636 C CA . TYR A 1 80 ? 6.150 1.106 -4.552 1.00 83.56 80 TYR A CA 1
ATOM 637 C C . TYR A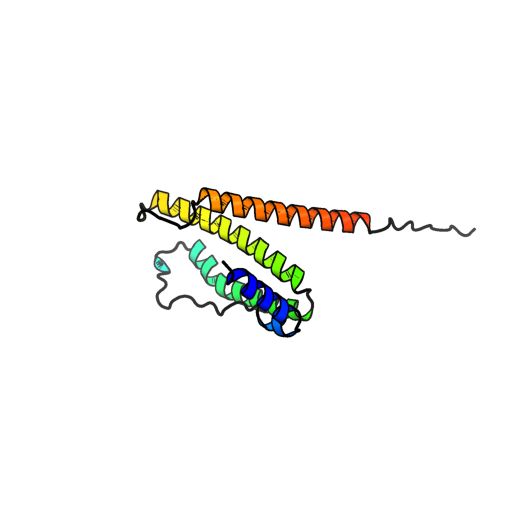 1 80 ? 4.916 1.618 -3.795 1.00 83.56 80 TYR A C 1
ATOM 639 O O . TYR A 1 80 ? 5.008 1.930 -2.604 1.00 83.56 80 TYR A O 1
ATOM 647 N N . GLU A 1 81 ? 3.748 1.667 -4.437 1.00 86.06 81 GLU A N 1
ATOM 648 C CA . GLU A 1 81 ? 2.515 2.107 -3.767 1.00 86.06 81 GLU A CA 1
ATOM 649 C C . GLU A 1 81 ? 2.052 1.098 -2.707 1.00 86.06 81 GLU A C 1
ATOM 651 O O . GLU A 1 81 ? 1.608 1.487 -1.623 1.00 86.06 81 GLU A O 1
ATOM 656 N N . CYS A 1 82 ? 2.248 -0.202 -2.945 1.00 84.31 82 CYS A N 1
ATOM 657 C CA . CYS A 1 82 ? 2.028 -1.231 -1.934 1.00 84.31 82 CYS A CA 1
ATOM 658 C C . CYS A 1 82 ? 2.938 -1.039 -0.714 1.00 84.31 82 CYS A C 1
ATOM 660 O O . CYS A 1 82 ? 2.469 -1.195 0.414 1.00 84.31 82 CYS A O 1
ATOM 662 N N . ALA A 1 83 ? 4.207 -0.664 -0.899 1.00 87.38 83 ALA A N 1
ATOM 663 C CA . ALA A 1 83 ? 5.121 -0.402 0.212 1.00 87.38 83 ALA A CA 1
ATOM 664 C C . ALA A 1 83 ? 4.678 0.807 1.060 1.00 87.38 83 ALA A C 1
ATOM 666 O O . ALA A 1 83 ? 4.716 0.753 2.295 1.00 87.38 83 ALA A O 1
ATOM 667 N N . LYS A 1 84 ? 4.176 1.876 0.426 1.00 89.19 84 LYS A N 1
ATOM 668 C CA . LYS A 1 84 ? 3.573 3.015 1.143 1.00 89.19 84 LYS A CA 1
ATOM 669 C C . LYS A 1 84 ? 2.334 2.602 1.929 1.00 89.19 84 LYS A C 1
ATOM 671 O O . LYS A 1 84 ? 2.234 2.895 3.121 1.00 89.19 84 LYS A O 1
ATOM 676 N N . ALA A 1 85 ? 1.412 1.880 1.290 1.00 88.31 85 ALA A N 1
ATOM 677 C CA . ALA A 1 85 ? 0.201 1.392 1.942 1.00 88.31 85 ALA A CA 1
ATOM 678 C C . ALA A 1 85 ? 0.530 0.470 3.129 1.00 88.31 85 ALA A C 1
ATOM 680 O O . ALA A 1 85 ? -0.058 0.612 4.202 1.00 88.31 85 ALA A O 1
ATOM 681 N N . ALA A 1 86 ? 1.520 -0.415 2.976 1.00 88.00 86 ALA A N 1
ATOM 682 C CA . ALA A 1 86 ? 2.012 -1.281 4.044 1.00 88.00 86 ALA A CA 1
ATOM 683 C C . ALA A 1 86 ? 2.596 -0.482 5.220 1.00 88.00 86 ALA A C 1
ATOM 685 O O . ALA A 1 86 ? 2.369 -0.840 6.376 1.00 88.00 86 ALA A O 1
ATOM 686 N N . THR A 1 87 ? 3.286 0.629 4.946 1.00 89.19 87 THR A N 1
ATOM 687 C CA . THR A 1 87 ? 3.821 1.531 5.979 1.00 89.19 87 THR A CA 1
ATOM 688 C C . THR A 1 87 ? 2.691 2.177 6.784 1.00 89.19 87 THR A C 1
ATOM 690 O O . THR A 1 87 ? 2.694 2.120 8.017 1.00 89.19 87 THR A O 1
ATOM 693 N N . SER A 1 88 ? 1.670 2.712 6.107 1.00 88.50 88 SER A N 1
ATOM 694 C CA . SER A 1 88 ? 0.487 3.285 6.766 1.00 88.50 88 SER A CA 1
ATOM 695 C C . SER A 1 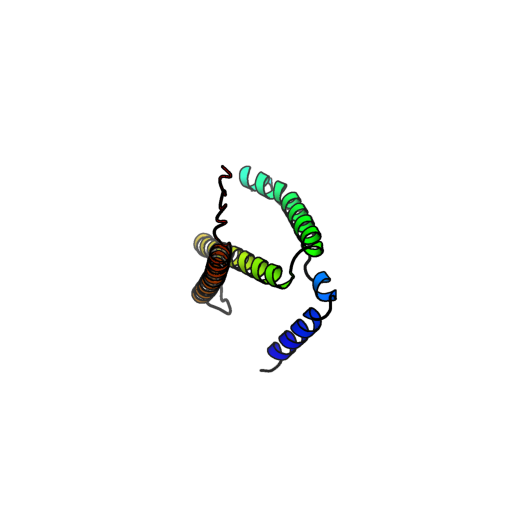88 ? -0.301 2.237 7.558 1.00 88.50 88 SER A C 1
ATOM 697 O O . SER A 1 88 ? -0.705 2.493 8.694 1.00 88.50 88 SER A O 1
ATOM 699 N N . ALA A 1 89 ? -0.470 1.032 7.007 1.00 88.19 89 ALA A N 1
ATOM 700 C CA . ALA A 1 89 ? -1.127 -0.078 7.692 1.00 88.19 89 ALA A CA 1
ATOM 701 C C . ALA A 1 89 ? -0.351 -0.518 8.944 1.00 88.19 89 ALA A C 1
ATOM 703 O O . ALA A 1 89 ? -0.953 -0.752 9.991 1.00 88.19 89 ALA A O 1
ATOM 704 N N . LEU A 1 90 ? 0.984 -0.575 8.878 1.00 87.12 90 LEU A N 1
ATOM 705 C CA . LEU A 1 90 ? 1.835 -0.895 10.024 1.00 87.12 90 LEU A CA 1
ATOM 706 C C . LEU A 1 90 ? 1.725 0.169 11.125 1.00 87.12 90 LEU A C 1
ATOM 708 O O . LEU A 1 90 ? 1.617 -0.175 12.306 1.00 87.12 90 LEU A O 1
ATOM 712 N N . ALA A 1 91 ? 1.710 1.451 10.755 1.00 88.62 91 ALA A N 1
ATOM 713 C CA . ALA A 1 91 ? 1.502 2.549 11.695 1.00 88.62 91 ALA A CA 1
ATOM 714 C C . ALA A 1 91 ? 0.130 2.446 12.380 1.00 88.62 91 ALA A C 1
ATOM 716 O O . ALA A 1 91 ? 0.051 2.505 13.611 1.00 88.62 91 ALA A O 1
ATOM 717 N N . LEU A 1 92 ? -0.931 2.196 11.607 1.00 87.06 92 LEU A N 1
ATOM 718 C CA . LEU A 1 92 ? -2.284 1.998 12.127 1.00 87.06 92 LEU A CA 1
ATOM 719 C C . LEU A 1 92 ? -2.374 0.772 13.049 1.00 87.06 92 LEU A C 1
ATOM 721 O O . LEU A 1 92 ? -2.952 0.839 14.131 1.00 87.06 92 LEU A O 1
ATOM 725 N N . ALA A 1 93 ? -1.753 -0.345 12.674 1.00 83.94 93 ALA A N 1
ATOM 726 C CA . ALA A 1 93 ? -1.718 -1.557 13.489 1.00 83.94 93 ALA A CA 1
ATOM 727 C C . ALA A 1 93 ? -0.975 -1.346 14.819 1.00 83.94 93 ALA A C 1
ATOM 729 O O . ALA A 1 93 ? -1.291 -1.975 15.830 1.00 83.94 93 ALA A O 1
ATOM 730 N N . ARG A 1 94 ? 0.045 -0.480 14.849 1.00 83.56 94 ARG A N 1
ATOM 731 C CA . ARG A 1 94 ? 0.759 -0.123 16.085 1.00 83.56 94 ARG A CA 1
ATOM 732 C C . ARG A 1 94 ? -0.084 0.773 16.985 1.00 83.56 94 ARG A C 1
ATOM 734 O O . ARG A 1 94 ? -0.129 0.539 18.191 1.00 83.56 94 ARG A O 1
ATOM 741 N N . THR A 1 95 ? -0.735 1.795 16.430 1.00 85.69 95 THR A N 1
ATOM 742 C CA . THR A 1 95 ? -1.559 2.730 17.214 1.00 85.69 95 THR A CA 1
ATOM 743 C C . THR A 1 95 ? -2.785 2.041 17.798 1.00 85.69 95 THR A C 1
ATOM 745 O O . THR A 1 95 ? -3.058 2.209 18.985 1.00 85.69 95 THR A O 1
ATOM 748 N N . THR A 1 96 ? -3.463 1.208 17.010 1.00 83.25 96 THR A N 1
ATOM 749 C CA . THR A 1 96 ? -4.607 0.398 17.461 1.00 83.25 96 THR A CA 1
ATOM 750 C C . THR A 1 96 ? -4.211 -0.572 18.572 1.00 83.25 96 THR A C 1
ATOM 752 O O . THR A 1 96 ? -4.845 -0.570 19.621 1.00 83.25 96 THR A O 1
ATOM 755 N N . ARG A 1 97 ? -3.104 -1.320 18.431 1.00 80.81 97 ARG A N 1
ATOM 756 C CA . ARG A 1 97 ? -2.609 -2.211 19.503 1.00 80.81 97 ARG A CA 1
ATOM 757 C C . ARG A 1 97 ? -2.279 -1.474 20.800 1.00 80.81 97 ARG A C 1
ATOM 759 O O . ARG A 1 97 ? -2.580 -1.986 21.873 1.00 80.81 97 ARG A O 1
ATOM 766 N N . ARG A 1 98 ? -1.668 -0.285 20.715 1.00 79.62 98 ARG A N 1
ATOM 767 C CA . ARG A 1 98 ? -1.350 0.533 21.899 1.00 79.62 98 ARG A CA 1
ATOM 768 C C . ARG A 1 98 ? -2.600 1.059 22.604 1.00 79.62 98 ARG A C 1
ATOM 770 O O . ARG A 1 98 ? -2.575 1.175 23.822 1.00 79.62 98 ARG A O 1
ATOM 777 N N . ARG A 1 99 ? -3.646 1.414 21.850 1.00 82.44 99 ARG A N 1
ATOM 778 C CA . ARG A 1 99 ? -4.882 2.000 22.391 1.00 82.44 99 ARG A CA 1
ATOM 779 C C . ARG A 1 99 ? -5.844 0.957 22.946 1.00 82.44 99 ARG A C 1
ATOM 781 O O . ARG A 1 99 ? -6.349 1.138 24.042 1.00 82.44 99 ARG A O 1
ATOM 788 N N . GLU A 1 100 ? -6.048 -0.131 22.215 1.00 79.88 100 GLU A N 1
ATOM 789 C CA . GLU A 1 100 ? -7.139 -1.077 22.482 1.00 79.88 100 GLU A CA 1
ATOM 790 C C . GLU A 1 100 ? -6.693 -2.322 23.264 1.00 79.88 100 GLU A C 1
ATOM 792 O O . GLU A 1 100 ? -7.466 -3.260 23.430 1.00 79.88 100 GLU A O 1
ATOM 797 N N . GLY A 1 101 ? -5.434 -2.377 23.721 1.00 63.78 101 GLY A N 1
ATOM 798 C CA . GLY A 1 101 ? -4.933 -3.501 24.522 1.00 63.78 101 GLY A CA 1
ATOM 799 C C . GLY A 1 101 ? -5.061 -4.856 23.816 1.00 63.78 101 GLY A C 1
ATOM 800 O O . GLY A 1 101 ? -5.272 -5.878 24.467 1.00 63.78 101 GLY A O 1
ATOM 801 N N . ALA A 1 102 ? -4.979 -4.866 22.482 1.00 62.00 102 ALA A N 1
ATOM 802 C CA . ALA A 1 102 ? -5.135 -6.081 21.695 1.00 62.00 102 ALA A CA 1
ATOM 803 C C . ALA A 1 102 ? -4.092 -7.138 22.105 1.00 62.00 102 ALA A C 1
ATOM 805 O O . ALA A 1 102 ? -2.953 -6.803 22.447 1.00 62.00 102 ALA A O 1
ATOM 806 N N . ALA A 1 103 ? -4.496 -8.414 22.062 1.00 62.47 103 ALA A N 1
ATOM 807 C CA . ALA A 1 103 ? -3.674 -9.561 22.446 1.00 62.47 103 ALA A CA 1
ATOM 808 C C . ALA A 1 103 ? -2.242 -9.466 21.893 1.00 62.47 103 ALA A C 1
ATOM 810 O O . ALA A 1 103 ? -2.027 -8.973 20.784 1.00 62.47 103 ALA A O 1
ATOM 811 N N . ALA A 1 104 ? -1.265 -9.957 22.666 1.00 61.06 104 ALA A N 1
ATOM 812 C CA . ALA A 1 104 ? 0.155 -9.865 22.336 1.00 61.06 104 ALA A CA 1
ATOM 813 C C . ALA A 1 104 ? 0.440 -10.373 20.910 1.00 61.06 104 ALA A C 1
ATOM 815 O O . ALA A 1 104 ? 0.499 -11.575 20.652 1.00 61.06 104 ALA A O 1
ATOM 816 N N . TRP A 1 105 ? 0.621 -9.430 19.986 1.00 64.50 105 TRP A N 1
ATOM 817 C CA . TRP A 1 105 ? 0.982 -9.689 18.599 1.00 64.50 105 TRP A CA 1
ATOM 818 C C . TRP A 1 105 ? 2.375 -10.325 18.573 1.00 64.50 105 TRP A C 1
ATOM 820 O O . TRP A 1 105 ? 3.357 -9.689 18.961 1.00 64.50 105 TRP A O 1
ATOM 830 N N . LYS A 1 106 ? 2.456 -11.587 18.135 1.00 65.56 106 LYS A N 1
ATOM 831 C CA . LYS A 1 106 ? 3.707 -12.338 17.941 1.00 65.56 106 LYS A CA 1
ATOM 832 C C . LYS A 1 106 ? 3.944 -12.571 16.445 1.00 65.56 106 LYS A C 1
ATOM 834 O O . LYS A 1 106 ? 3.744 -13.684 15.961 1.00 65.56 106 LYS A O 1
ATOM 839 N N . PRO A 1 107 ? 4.312 -11.529 15.688 1.00 68.25 107 PRO A N 1
ATOM 840 C CA . PRO A 1 107 ? 4.588 -11.672 14.271 1.00 68.25 107 PRO A CA 1
ATOM 841 C C . PRO A 1 107 ? 5.881 -12.462 14.067 1.00 68.25 107 PRO A C 1
ATOM 843 O O . PRO A 1 107 ? 6.789 -12.419 14.898 1.00 68.25 107 PRO A O 1
ATOM 846 N N . GLY A 1 108 ? 5.989 -13.135 12.919 1.00 73.06 108 GLY A N 1
ATOM 847 C CA . GLY A 1 108 ? 7.234 -13.791 12.505 1.00 73.06 108 GLY A CA 1
ATOM 848 C C . GLY A 1 108 ? 8.403 -12.814 12.298 1.00 73.06 108 GLY A C 1
ATOM 849 O O . GLY A 1 108 ? 9.556 -13.227 12.363 1.00 73.06 108 GLY A O 1
ATOM 850 N N . ALA A 1 109 ? 8.116 -11.522 12.103 1.00 75.75 109 ALA A N 1
ATOM 851 C CA . ALA A 1 109 ? 9.096 -10.446 11.991 1.00 75.75 109 ALA A CA 1
ATOM 852 C C . ALA A 1 109 ? 8.729 -9.287 12.925 1.00 75.75 109 ALA A C 1
ATOM 854 O O . ALA A 1 109 ? 7.562 -8.920 13.039 1.00 75.75 109 ALA A O 1
ATOM 855 N N . LYS A 1 110 ? 9.723 -8.690 13.593 1.00 83.25 110 LYS A N 1
ATOM 856 C CA . LYS A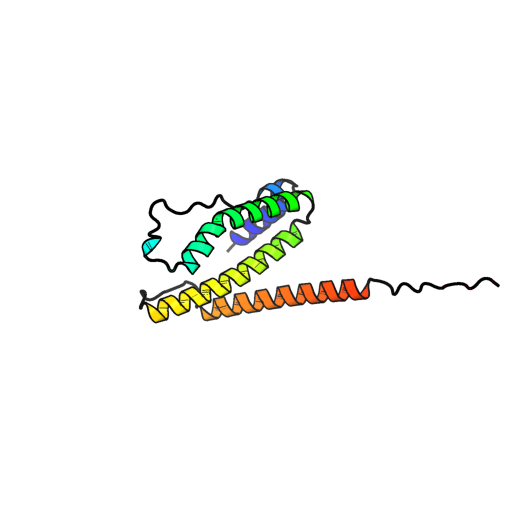 1 110 ? 9.497 -7.527 14.463 1.00 83.25 110 LYS A CA 1
ATOM 857 C C . LYS A 1 110 ? 9.015 -6.339 13.636 1.00 83.25 110 LYS A C 1
ATOM 859 O O . LYS A 1 110 ? 9.582 -6.050 12.586 1.00 83.25 110 LYS A O 1
ATOM 864 N N . ASP A 1 111 ? 8.061 -5.584 14.175 1.00 82.94 111 ASP A N 1
ATOM 865 C CA . ASP A 1 111 ? 7.523 -4.403 13.495 1.00 82.94 111 ASP A CA 1
ATOM 866 C C . ASP A 1 111 ? 8.610 -3.389 13.112 1.00 82.94 111 ASP A C 1
ATOM 868 O O . ASP A 1 111 ? 8.463 -2.702 12.109 1.00 82.94 111 ASP A O 1
ATOM 872 N N . SER A 1 112 ? 9.677 -3.255 13.906 1.00 83.88 112 SER A N 1
ATOM 873 C CA . SER A 1 112 ? 10.796 -2.347 13.614 1.00 83.88 112 SER A CA 1
ATOM 874 C C . SER A 1 112 ? 11.651 -2.812 12.435 1.00 83.88 112 SER A C 1
ATOM 876 O O . SER A 1 112 ? 12.157 -1.984 11.687 1.00 83.88 112 SER A O 1
ATOM 878 N N . ALA A 1 113 ? 11.800 -4.126 12.252 1.00 86.25 113 ALA A N 1
ATOM 879 C CA . ALA A 1 113 ? 12.487 -4.681 11.091 1.00 86.25 113 ALA A CA 1
ATOM 880 C C . ALA A 1 113 ? 11.664 -4.429 9.822 1.00 86.25 113 ALA A C 1
ATOM 882 O O . ALA A 1 113 ? 12.196 -3.931 8.839 1.00 86.25 113 ALA A O 1
ATOM 883 N N . MET A 1 114 ? 10.351 -4.664 9.895 1.00 85.62 114 MET A N 1
ATOM 884 C CA . MET A 1 114 ? 9.437 -4.457 8.771 1.00 85.62 114 MET A CA 1
ATOM 885 C C . MET A 1 114 ? 9.334 -2.976 8.369 1.00 85.62 114 MET A C 1
ATOM 887 O O . MET A 1 114 ? 9.335 -2.654 7.189 1.00 85.62 114 MET A O 1
ATOM 891 N N . GLU A 1 115 ? 9.314 -2.059 9.340 1.00 89.88 115 GLU A N 1
ATOM 892 C CA . GLU A 1 115 ? 9.362 -0.612 9.078 1.00 89.88 115 GLU A CA 1
ATOM 893 C C . GLU A 1 115 ? 10.666 -0.183 8.398 1.00 89.88 115 GLU A C 1
ATOM 895 O O . GLU A 1 115 ? 10.636 0.625 7.468 1.00 89.88 115 GLU A O 1
ATOM 900 N N . ARG A 1 116 ? 11.806 -0.738 8.833 1.00 90.62 116 ARG A N 1
ATOM 901 C CA . ARG A 1 116 ? 13.102 -0.447 8.213 1.00 90.62 116 ARG A CA 1
ATOM 902 C C . ARG A 1 116 ? 13.155 -0.960 6.778 1.00 90.62 116 ARG A C 1
ATOM 904 O O . ARG A 1 116 ? 13.517 -0.206 5.890 1.00 90.62 116 ARG A O 1
ATOM 911 N N . GLU A 1 117 ? 12.739 -2.203 6.550 1.00 89.56 117 GLU A N 1
ATOM 912 C CA . GLU A 1 117 ? 12.707 -2.809 5.214 1.00 89.56 117 GLU A CA 1
ATOM 913 C C . GLU A 1 117 ? 11.817 -2.020 4.245 1.00 89.56 117 GLU A C 1
ATOM 915 O O . GLU A 1 117 ? 12.225 -1.756 3.115 1.00 89.56 117 GLU A O 1
ATOM 920 N N . LEU A 1 118 ? 10.633 -1.590 4.694 1.00 90.62 118 LEU A N 1
ATOM 921 C CA . LEU A 1 118 ? 9.735 -0.759 3.890 1.00 90.62 118 LEU A CA 1
ATOM 922 C C . LEU A 1 118 ? 10.348 0.614 3.586 1.00 90.62 118 LEU A C 1
ATOM 924 O O . LEU A 1 118 ? 10.289 1.065 2.444 1.00 90.62 118 LEU A O 1
ATOM 928 N N . SER A 1 119 ? 10.974 1.255 4.576 1.00 91.44 119 SER A N 1
ATOM 929 C CA . SER A 1 119 ? 11.629 2.559 4.396 1.00 91.44 119 SER A CA 1
ATOM 930 C C . SER A 1 119 ? 12.817 2.473 3.433 1.00 91.44 119 SER A C 1
ATOM 932 O O . SER A 1 119 ? 12.927 3.289 2.519 1.00 91.44 119 SER A O 1
ATOM 934 N N . ASP A 1 120 ? 13.668 1.456 3.593 1.00 92.25 120 ASP A N 1
ATOM 935 C CA . ASP A 1 120 ? 14.824 1.204 2.729 1.00 92.25 120 ASP A CA 1
ATOM 936 C C . ASP A 1 120 ? 14.370 0.937 1.281 1.00 92.25 120 ASP A C 1
ATOM 938 O O . ASP A 1 120 ? 14.962 1.448 0.326 1.00 92.25 120 ASP A O 1
ATOM 942 N N . PHE A 1 121 ? 13.285 0.173 1.104 1.00 89.75 121 PHE A N 1
ATOM 943 C CA . PHE A 1 121 ? 12.703 -0.100 -0.210 1.00 89.75 121 PHE A CA 1
ATOM 944 C C . PHE A 1 121 ? 12.152 1.167 -0.877 1.00 89.75 121 PHE A C 1
ATOM 946 O O . PHE A 1 121 ? 12.494 1.449 -2.027 1.00 89.75 121 PHE A O 1
ATOM 953 N N . ILE A 1 122 ? 11.350 1.957 -0.157 1.00 91.19 122 ILE A N 1
ATOM 954 C CA . ILE A 1 122 ? 10.789 3.225 -0.651 1.00 91.19 122 ILE A CA 1
ATOM 955 C C . ILE A 1 122 ? 11.919 4.172 -1.069 1.00 91.19 122 ILE A C 1
ATOM 957 O O . ILE A 1 122 ? 11.912 4.671 -2.194 1.00 91.19 122 ILE A O 1
ATOM 961 N N . ALA A 1 123 ? 12.932 4.349 -0.215 1.00 91.62 123 ALA A N 1
ATOM 962 C CA . ALA A 1 123 ? 14.075 5.214 -0.497 1.00 91.62 123 ALA A CA 1
ATOM 963 C C . ALA A 1 123 ? 14.852 4.764 -1.745 1.00 91.62 123 ALA A C 1
ATOM 965 O O . ALA A 1 123 ? 15.243 5.590 -2.573 1.00 91.62 123 ALA A O 1
ATOM 966 N N . LYS A 1 124 ? 15.043 3.451 -1.920 1.00 90.81 124 LYS A N 1
ATOM 967 C CA . LYS A 1 124 ? 15.704 2.884 -3.102 1.00 90.81 124 LYS A CA 1
ATOM 968 C C . LYS A 1 124 ? 14.928 3.178 -4.388 1.00 90.81 124 LYS A C 1
ATOM 970 O O . LYS A 1 124 ? 15.533 3.573 -5.385 1.00 90.81 124 LYS A O 1
ATOM 975 N N . VAL A 1 125 ? 13.609 2.981 -4.381 1.00 86.75 125 VAL A N 1
ATOM 976 C CA . VAL A 1 125 ? 12.766 3.241 -5.559 1.00 86.75 125 VAL A CA 1
ATOM 977 C C . VAL A 1 125 ? 12.730 4.736 -5.885 1.00 86.75 125 VAL A C 1
ATOM 979 O O . VAL A 1 125 ? 12.853 5.117 -7.049 1.00 86.75 125 VAL A O 1
ATOM 982 N N . GLU A 1 126 ? 12.640 5.601 -4.875 1.00 88.00 126 GLU A N 1
ATOM 983 C CA . GLU A 1 126 ? 12.668 7.055 -5.067 1.00 88.00 126 GLU A CA 1
ATOM 984 C C . GLU A 1 126 ? 14.000 7.547 -5.631 1.00 88.00 126 GLU A C 1
ATOM 986 O O . GLU A 1 126 ? 14.009 8.389 -6.530 1.00 88.00 126 GLU A O 1
ATOM 991 N N . ALA A 1 127 ? 15.122 6.999 -5.160 1.00 86.94 127 ALA A N 1
ATOM 992 C CA . ALA A 1 127 ? 16.438 7.302 -5.710 1.00 86.94 127 ALA A CA 1
ATOM 993 C C . ALA A 1 127 ? 16.539 6.896 -7.191 1.00 86.94 127 ALA A C 1
ATOM 995 O O . ALA A 1 127 ? 17.014 7.682 -8.011 1.00 86.94 127 ALA A O 1
ATOM 996 N N . LYS A 1 128 ? 16.022 5.713 -7.559 1.00 84.19 128 LYS A N 1
ATOM 997 C CA . LYS A 1 128 ? 15.981 5.246 -8.957 1.00 84.19 128 LYS A CA 1
ATOM 998 C C . LYS A 1 128 ? 15.141 6.173 -9.844 1.00 84.19 128 LYS A C 1
ATOM 1000 O O . LYS A 1 128 ? 15.565 6.511 -10.950 1.00 84.19 128 LYS A O 1
ATOM 1005 N N . ARG A 1 129 ? 13.978 6.629 -9.360 1.00 80.00 129 ARG A N 1
ATOM 1006 C CA . ARG A 1 129 ? 13.133 7.589 -10.093 1.00 80.00 129 ARG A CA 1
ATOM 1007 C C . ARG A 1 129 ? 13.832 8.918 -10.303 1.00 80.00 129 ARG A C 1
ATOM 1009 O O . ARG A 1 129 ? 13.849 9.403 -11.426 1.00 80.00 129 ARG A O 1
ATOM 1016 N N . LYS A 1 130 ? 14.431 9.485 -9.252 1.00 81.25 130 LYS A N 1
ATOM 1017 C CA . LYS A 1 130 ? 15.173 10.752 -9.346 1.00 81.25 130 LYS A CA 1
ATOM 1018 C C . LYS A 1 130 ? 16.301 10.661 -10.370 1.00 81.25 130 LYS A C 1
ATOM 1020 O O . LYS A 1 130 ? 16.365 11.507 -11.250 1.00 81.25 130 LYS A O 1
ATOM 1025 N N . ALA A 1 131 ? 17.088 9.587 -10.337 1.00 79.44 131 ALA A N 1
ATOM 1026 C CA . ALA A 1 131 ? 18.148 9.356 -11.318 1.00 79.44 131 ALA A CA 1
ATOM 1027 C C . ALA A 1 131 ? 17.614 9.237 -12.759 1.00 79.44 131 ALA A C 1
ATOM 1029 O O . ALA A 1 131 ? 18.226 9.749 -13.692 1.00 79.44 131 ALA A O 1
ATOM 1030 N N . SER A 1 132 ? 16.452 8.604 -12.947 1.00 73.38 132 SER A N 1
ATOM 1031 C CA . SER A 1 132 ? 15.811 8.483 -14.266 1.00 73.38 132 SER A CA 1
ATOM 1032 C C . SER A 1 132 ? 15.303 9.837 -14.778 1.00 73.38 132 SER A C 1
ATOM 1034 O O . SER A 1 132 ? 15.493 10.167 -15.946 1.00 73.38 132 SER A O 1
ATOM 1036 N N . PHE A 1 133 ? 14.713 10.653 -13.898 1.00 68.94 133 PHE A N 1
ATOM 1037 C CA . PHE A 1 133 ? 14.294 12.019 -14.221 1.00 68.94 133 PHE A CA 1
ATOM 1038 C C . PHE A 1 133 ? 15.481 12.942 -14.516 1.00 68.94 133 PHE A C 1
ATOM 1040 O O . PHE A 1 133 ? 15.414 13.726 -15.456 1.00 68.94 133 PHE A O 1
ATOM 1047 N N . GLU A 1 134 ? 16.574 12.840 -13.759 1.00 70.38 134 GLU A N 1
ATOM 1048 C CA . GLU A 1 134 ? 17.803 13.606 -13.999 1.00 70.38 134 GLU A CA 1
ATOM 1049 C C . GLU A 1 134 ? 18.457 13.222 -15.332 1.00 70.38 134 GLU A C 1
ATOM 1051 O O . GLU A 1 134 ? 18.890 14.101 -16.075 1.00 70.38 134 GLU A O 1
ATOM 1056 N N . TRP A 1 135 ? 18.469 11.933 -15.682 1.00 70.00 135 TRP A N 1
ATOM 1057 C CA . TRP A 1 135 ? 18.951 11.461 -16.982 1.00 70.00 135 TRP A CA 1
ATOM 1058 C C . TRP A 1 135 ? 18.075 11.956 -18.143 1.00 70.00 135 TRP A C 1
ATOM 1060 O O . TRP A 1 135 ? 18.598 12.402 -19.166 1.00 70.00 135 TRP A O 1
ATOM 1070 N N . LEU A 1 136 ? 16.747 11.953 -17.980 1.00 64.12 136 LEU A N 1
ATOM 1071 C CA . LEU A 1 136 ? 15.816 12.530 -18.959 1.00 64.12 136 LEU A CA 1
ATOM 1072 C C . LEU A 1 136 ? 16.005 14.048 -19.108 1.00 64.12 136 LEU A C 1
ATOM 1074 O O . LEU A 1 136 ? 16.029 14.557 -20.223 1.00 64.12 136 LEU A O 1
ATOM 1078 N N . ALA A 1 137 ? 16.214 14.773 -18.008 1.00 66.00 137 ALA A N 1
ATOM 1079 C CA . ALA A 1 137 ? 16.475 16.211 -18.040 1.00 66.00 137 ALA A CA 1
ATOM 1080 C C . ALA A 1 137 ? 17.807 16.562 -18.731 1.00 66.00 137 ALA A C 1
ATOM 1082 O O . ALA A 1 137 ? 17.906 17.602 -19.373 1.00 66.00 137 ALA A O 1
ATOM 1083 N N . GLN A 1 138 ? 18.817 15.692 -18.633 1.00 59.19 138 GLN A N 1
ATOM 1084 C CA . GLN A 1 138 ? 20.121 15.861 -19.291 1.00 59.19 138 GLN A CA 1
ATOM 1085 C C . GLN A 1 138 ? 20.132 15.425 -20.765 1.00 59.19 138 GLN A C 1
ATOM 1087 O O . GLN A 1 138 ? 21.037 15.803 -21.505 1.00 59.19 138 GLN A O 1
ATOM 1092 N N . SER A 1 139 ? 19.161 14.615 -21.194 1.00 57.12 139 SER A N 1
ATOM 1093 C CA . SER A 1 139 ? 19.076 14.081 -22.562 1.00 57.12 139 SER A CA 1
ATOM 1094 C C . SER A 1 139 ? 18.177 14.896 -23.494 1.00 57.12 139 SER A C 1
ATOM 1096 O O . SER A 1 139 ? 18.172 14.626 -24.693 1.00 57.12 139 SER A O 1
ATOM 1098 N N . ILE A 1 140 ? 17.481 15.923 -22.991 1.00 52.19 140 ILE A N 1
ATOM 1099 C CA . ILE A 1 140 ? 16.872 16.968 -23.823 1.00 52.19 140 ILE A CA 1
ATOM 1100 C C . ILE A 1 140 ? 17.998 17.931 -24.236 1.00 52.19 140 ILE A C 1
ATOM 1102 O O . ILE A 1 140 ? 18.489 18.675 -23.384 1.00 52.19 140 ILE A O 1
ATOM 1106 N N . PRO A 1 141 ? 18.449 17.940 -25.506 1.00 50.38 141 PRO A N 1
ATOM 1107 C CA . PRO A 1 141 ? 19.444 18.902 -25.948 1.00 50.38 141 PRO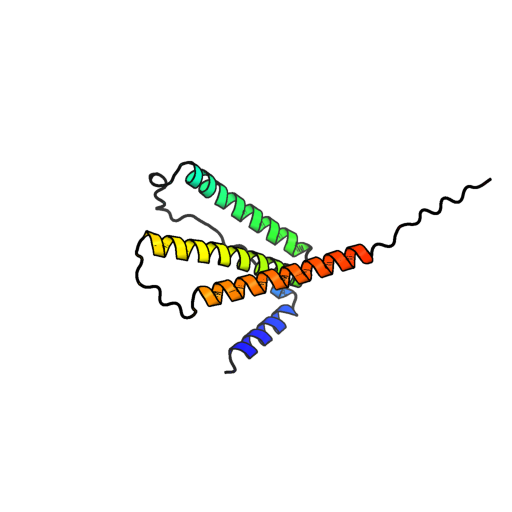 A CA 1
ATOM 1108 C C . PRO A 1 141 ? 18.793 20.281 -25.949 1.00 50.38 141 PRO A C 1
ATOM 1110 O O . PRO A 1 141 ? 17.686 20.444 -26.467 1.00 50.38 141 PRO A O 1
ATOM 1113 N N . ASP A 1 142 ? 19.496 21.260 -25.391 1.00 49.53 142 ASP A N 1
ATOM 1114 C CA . ASP A 1 142 ? 19.146 22.671 -25.475 1.00 49.53 142 ASP A CA 1
ATOM 1115 C C . ASP A 1 142 ? 18.938 23.030 -26.955 1.00 49.53 142 ASP A C 1
ATOM 1117 O O . ASP A 1 142 ? 19.869 23.010 -27.769 1.00 49.53 142 ASP A O 1
ATOM 1121 N N . GLY A 1 143 ? 17.676 23.236 -27.331 1.00 47.69 143 GLY A N 1
ATOM 1122 C CA . GLY A 1 143 ? 17.271 23.582 -28.681 1.00 47.69 143 GLY A CA 1
ATOM 1123 C C . GLY A 1 143 ? 17.761 24.984 -28.997 1.00 47.69 143 GLY A C 1
ATOM 1124 O O . GLY A 1 143 ? 17.011 25.946 -28.871 1.00 47.69 143 GLY A O 1
ATOM 1125 N N . SER A 1 144 ? 19.021 25.098 -29.417 1.00 45.81 144 SER A N 1
ATOM 1126 C CA . SER A 1 144 ? 19.569 26.291 -30.054 1.00 45.81 144 SER A CA 1
ATOM 1127 C C . SER A 1 144 ? 18.772 26.564 -31.328 1.00 45.81 144 SER A C 1
ATOM 1129 O O . SER A 1 144 ? 19.050 26.029 -32.404 1.00 45.81 144 SER A O 1
ATOM 1131 N N . ILE A 1 145 ? 17.734 27.390 -31.201 1.00 45.72 145 ILE A N 1
ATOM 1132 C CA . ILE A 1 145 ? 17.067 28.016 -32.335 1.00 45.72 145 ILE A CA 1
ATOM 1133 C C . ILE A 1 145 ? 18.035 29.082 -32.842 1.00 45.72 145 ILE A C 1
ATOM 1135 O O . ILE A 1 145 ? 17.989 30.249 -32.458 1.00 45.72 145 ILE A O 1
ATOM 1139 N N . ASN A 1 146 ? 18.963 28.651 -33.689 1.00 42.53 146 ASN A N 1
ATOM 1140 C CA . ASN A 1 146 ? 19.841 29.527 -34.438 1.00 42.53 146 ASN A CA 1
ATOM 1141 C C . ASN A 1 146 ? 18.968 30.268 -35.470 1.00 42.53 146 ASN A C 1
ATOM 1143 O O . ASN A 1 146 ? 18.768 29.796 -36.589 1.00 42.53 146 ASN A O 1
ATOM 1147 N N . MET A 1 147 ? 18.375 31.404 -35.083 1.00 37.97 147 MET A N 1
ATOM 1148 C CA . MET A 1 147 ? 17.752 32.321 -36.038 1.00 37.97 147 MET A CA 1
ATOM 1149 C C . MET A 1 147 ? 18.863 32.953 -36.877 1.00 37.97 147 MET A C 1
ATOM 1151 O O . MET A 1 147 ? 19.438 33.976 -36.513 1.00 37.97 147 MET A O 1
ATOM 1155 N N . GLN A 1 148 ? 19.163 32.336 -38.019 1.00 42.84 148 GLN A N 1
ATOM 1156 C CA . GLN A 1 148 ? 19.885 32.997 -39.097 1.00 42.84 148 GLN A CA 1
ATOM 1157 C C . GLN A 1 148 ? 19.047 34.189 -39.574 1.00 42.84 148 GLN A C 1
ATOM 1159 O O . GLN A 1 148 ? 18.03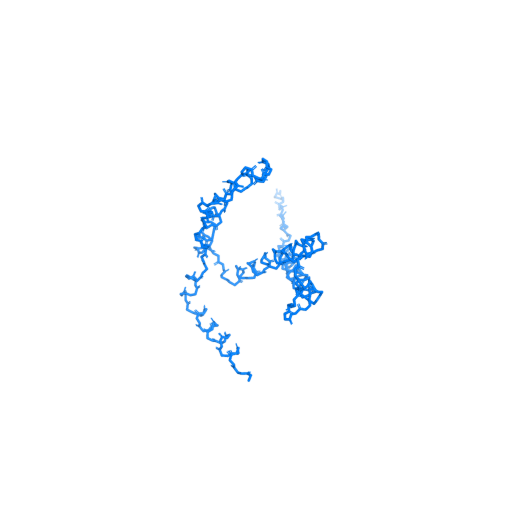7 34.035 -40.261 1.00 42.84 148 GLN A O 1
ATOM 1164 N N . THR A 1 149 ? 19.457 35.395 -39.194 1.00 43.53 149 THR A N 1
ATOM 1165 C CA . THR A 1 149 ? 18.992 36.632 -39.820 1.00 43.53 149 THR A CA 1
ATOM 1166 C C . THR A 1 149 ? 19.551 36.701 -41.235 1.00 43.53 149 THR A C 1
ATOM 1168 O O . THR A 1 149 ? 20.732 36.984 -41.422 1.00 43.53 149 THR A O 1
ATOM 1171 N N . PHE A 1 150 ? 18.698 36.452 -42.228 1.00 40.31 150 PHE A N 1
ATOM 1172 C CA . PHE A 1 150 ? 18.957 36.843 -43.609 1.00 40.31 150 PHE A CA 1
ATOM 1173 C C . PHE A 1 150 ? 18.893 38.373 -43.726 1.00 40.31 150 PHE A C 1
ATOM 1175 O O . PHE A 1 150 ? 17.848 38.974 -43.463 1.00 40.31 150 PHE A O 1
ATOM 1182 N N . LYS A 1 151 ? 20.002 38.985 -44.143 1.00 43.75 151 LYS A N 1
ATOM 1183 C CA . LYS A 1 151 ? 20.045 40.265 -44.854 1.00 43.75 151 LYS A CA 1
ATOM 1184 C C . LYS A 1 151 ? 21.108 40.193 -45.936 1.00 43.75 151 LYS A C 1
ATOM 1186 O O . LYS A 1 151 ? 22.180 39.621 -45.644 1.00 43.75 151 LYS A O 1
#

Sequence (151 aa):
MMYKAAWAAAKLARLATSEASKGVSVPVFAYPDKVQWDILSRRVISELREYPATVHDAREYVESFREFGDLTDICEQVEYECAKAATSALALARTTRRREGAAAWKPGAKDSAMERELSDFIAKVEAKRKASFEWLAQSIPDGSINMQTFK